Protein AF-A0A961S4P7-F1 (afdb_monomer)

pLDDT: mean 80.03, std 13.12, range [42.31, 97.44]

Mean predicted aligned error: 13.88 Å

Structure (mmCIF, N/CA/C/O backbone):
data_AF-A0A961S4P7-F1
#
_entry.id   AF-A0A961S4P7-F1
#
loop_
_atom_site.group_PDB
_atom_site.id
_atom_site.type_symbol
_atom_site.label_atom_id
_atom_site.label_alt_id
_atom_site.label_comp_id
_atom_site.label_asym_id
_atom_site.label_entity_id
_atom_site.label_seq_id
_atom_site.pdbx_PDB_ins_code
_atom_site.Cartn_x
_atom_site.Cartn_y
_atom_site.Cartn_z
_atom_site.occupancy
_atom_site.B_iso_or_equiv
_atom_site.auth_seq_id
_atom_site.auth_comp_id
_atom_site.auth_asym_id
_atom_site.auth_atom_id
_atom_site.pdbx_PDB_model_num
ATOM 1 N N . MET A 1 1 ? -34.325 13.908 8.137 1.00 42.31 1 MET A N 1
ATOM 2 C CA . MET A 1 1 ? -32.848 13.987 8.092 1.00 42.31 1 MET A CA 1
ATOM 3 C C . MET A 1 1 ? -32.288 12.989 9.090 1.00 42.31 1 MET A C 1
ATOM 5 O O . MET A 1 1 ? -32.447 13.181 10.290 1.00 42.31 1 MET A O 1
ATOM 9 N N . THR A 1 2 ? -31.748 11.872 8.613 1.00 45.75 2 THR A N 1
ATOM 10 C CA . THR A 1 2 ? -31.153 10.825 9.453 1.00 45.75 2 THR A CA 1
ATOM 11 C C . THR A 1 2 ? -29.895 11.369 10.134 1.00 45.75 2 THR A C 1
ATOM 13 O O . THR A 1 2 ? -28.981 11.839 9.465 1.00 45.75 2 THR A O 1
ATOM 16 N N . LYS A 1 3 ? -29.858 11.349 11.473 1.00 60.00 3 LYS A N 1
ATOM 17 C CA . LYS A 1 3 ? -28.739 11.830 12.312 1.00 60.00 3 LYS A CA 1
ATOM 18 C C . LYS A 1 3 ? -27.568 10.836 12.341 1.00 60.00 3 LYS A C 1
ATOM 20 O O . LYS A 1 3 ? -27.025 10.546 13.405 1.00 60.00 3 LYS A O 1
ATOM 25 N N . THR A 1 4 ? -27.214 10.265 11.200 1.00 63.66 4 THR A N 1
ATOM 26 C CA . THR A 1 4 ? -26.139 9.278 11.114 1.00 63.66 4 THR A CA 1
ATOM 27 C C . THR A 1 4 ? -25.026 9.888 10.276 1.00 63.66 4 THR A C 1
ATOM 29 O O . THR A 1 4 ? -25.287 10.238 9.127 1.00 63.66 4 THR A O 1
ATOM 32 N N . PRO A 1 5 ? -23.822 10.098 10.836 1.00 64.19 5 PRO A N 1
ATOM 33 C CA . PRO A 1 5 ? -22.713 10.626 10.057 1.00 64.19 5 PRO A CA 1
ATOM 34 C C . PRO A 1 5 ? -22.331 9.629 8.956 1.00 64.19 5 PRO A C 1
ATOM 36 O O . PRO A 1 5 ? -22.205 8.434 9.218 1.00 64.19 5 PRO A O 1
ATOM 39 N N . ASP A 1 6 ? -22.119 10.144 7.744 1.00 74.81 6 ASP A N 1
ATOM 40 C CA . ASP A 1 6 ? -21.736 9.386 6.538 1.00 74.81 6 ASP A CA 1
ATOM 41 C C . ASP A 1 6 ? -20.275 8.883 6.567 1.00 74.81 6 ASP A C 1
A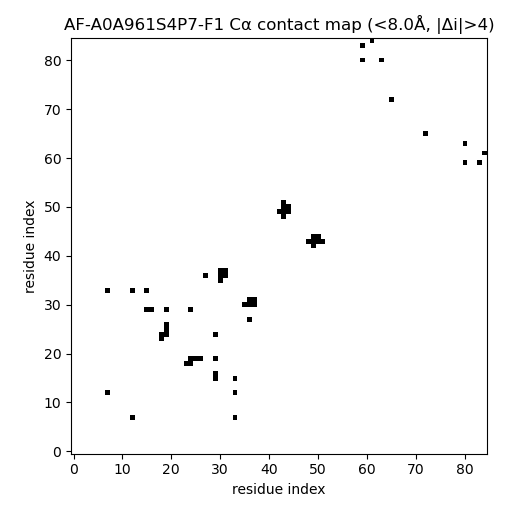TOM 43 O O . ASP A 1 6 ? -19.773 8.302 5.607 1.00 74.81 6 ASP A O 1
ATOM 47 N N . TYR A 1 7 ? -19.560 9.128 7.668 1.00 78.56 7 TYR A N 1
ATOM 48 C CA . TYR A 1 7 ? -18.138 8.842 7.827 1.00 78.56 7 TYR A CA 1
ATOM 49 C C . TYR A 1 7 ? -17.841 8.156 9.164 1.00 78.56 7 TYR A C 1
ATOM 51 O O . TYR A 1 7 ? -18.574 8.281 10.150 1.00 78.56 7 TYR A O 1
ATOM 59 N N . ILE A 1 8 ? -16.732 7.413 9.200 1.00 88.06 8 ILE A N 1
ATOM 60 C CA . ILE A 1 8 ? -16.257 6.735 10.407 1.00 88.06 8 ILE A CA 1
ATOM 61 C C . ILE A 1 8 ? -15.860 7.757 11.481 1.00 88.06 8 ILE A C 1
ATOM 63 O O . ILE A 1 8 ? -15.195 8.750 11.198 1.00 88.06 8 ILE A O 1
ATOM 67 N N . SER A 1 9 ? -16.245 7.513 12.734 1.00 91.19 9 SER A N 1
ATOM 68 C CA . SER A 1 9 ? -15.807 8.360 13.844 1.00 91.19 9 SER A CA 1
ATOM 69 C C . SER A 1 9 ? -14.325 8.140 14.160 1.00 91.19 9 SER A C 1
ATOM 71 O O . SER A 1 9 ? -13.803 7.033 14.020 1.00 91.19 9 SER A O 1
ATOM 73 N N . GLU A 1 10 ? -13.653 9.176 14.662 1.00 91.69 10 GLU A N 1
ATOM 74 C CA . GLU A 1 10 ? -12.232 9.122 15.037 1.00 91.69 10 GLU A CA 1
ATOM 75 C C . GLU A 1 10 ? -11.929 7.989 16.030 1.00 91.69 10 GLU A C 1
ATOM 77 O O . GLU A 1 10 ? -10.980 7.228 15.852 1.00 91.69 10 GLU A O 1
ATOM 82 N N . LYS A 1 11 ? -12.789 7.813 17.042 1.00 93.94 11 LYS A N 1
ATOM 83 C CA . LYS A 1 11 ? -12.644 6.740 18.038 1.00 93.94 11 LYS A CA 1
ATOM 84 C C . LYS A 1 11 ? -12.651 5.359 17.386 1.00 93.94 11 LYS A C 1
ATOM 86 O O . LYS A 1 11 ? -11.786 4.538 17.682 1.00 93.94 11 LYS A O 1
ATOM 91 N N . LYS A 1 12 ? -13.595 5.125 16.471 1.00 92.81 12 LYS A N 1
ATOM 92 C CA . LYS A 1 12 ? -13.727 3.850 15.760 1.00 92.81 12 LYS A CA 1
ATOM 93 C C . LYS A 1 12 ? -12.563 3.624 14.794 1.00 92.81 12 LYS A C 1
ATOM 95 O O . LYS A 1 12 ? -12.087 2.503 14.653 1.00 92.81 12 LYS A O 1
ATOM 100 N N . PHE A 1 13 ? -12.061 4.688 14.169 1.00 94.44 13 PHE A N 1
ATOM 101 C CA . PHE A 1 13 ? -10.859 4.620 13.344 1.00 94.44 13 PHE A CA 1
ATOM 102 C C . PHE A 1 13 ? -9.628 4.198 14.158 1.00 94.44 13 PHE A C 1
ATOM 104 O O . PHE A 1 13 ? -8.909 3.280 13.762 1.00 94.44 13 PHE A O 1
ATOM 111 N N . LEU A 1 14 ? -9.399 4.832 15.313 1.00 96.50 14 LEU A N 1
ATOM 112 C CA . LEU A 1 14 ? -8.280 4.495 16.196 1.00 96.50 14 LEU A CA 1
ATOM 113 C C . LEU A 1 14 ? -8.382 3.061 16.724 1.00 96.50 14 LEU A C 1
ATOM 115 O O . LEU A 1 14 ? -7.368 2.370 16.819 1.00 96.50 14 LEU A O 1
ATOM 119 N N . GLU A 1 15 ? -9.588 2.592 17.030 1.00 96.38 15 GLU A N 1
ATOM 120 C CA . GLU A 1 15 ? -9.828 1.209 17.435 1.00 96.38 15 GLU A CA 1
ATOM 121 C C . GLU A 1 15 ? -9.419 0.219 16.335 1.00 96.38 15 GLU A C 1
ATOM 123 O O . GLU A 1 15 ? -8.609 -0.679 16.582 1.00 96.38 15 GLU A O 1
ATOM 128 N N . GLU A 1 16 ? -9.890 0.423 15.103 1.00 95.56 16 GLU A N 1
ATOM 129 C CA . GLU A 1 16 ? -9.511 -0.408 13.955 1.00 95.56 16 GLU A CA 1
ATOM 130 C C . GLU A 1 16 ? -8.004 -0.356 13.667 1.00 95.56 16 GLU A C 1
ATOM 132 O O . GLU A 1 16 ? -7.387 -1.380 13.364 1.00 95.56 16 GLU A O 1
ATOM 137 N N . LEU A 1 17 ? -7.370 0.808 13.839 1.00 95.94 17 LEU A N 1
ATOM 138 C CA . LEU A 1 17 ? -5.922 0.956 13.696 1.00 95.94 17 LEU A CA 1
ATOM 139 C C . LEU A 1 17 ? -5.166 0.105 14.725 1.00 95.94 17 LEU A C 1
ATOM 141 O O . LEU A 1 17 ? -4.199 -0.576 14.377 1.00 95.94 17 LEU A O 1
ATOM 145 N N . ARG A 1 18 ? -5.609 0.100 15.988 1.00 97.44 18 ARG A N 1
ATOM 146 C CA . ARG A 1 18 ? -5.003 -0.735 17.037 1.00 97.44 18 ARG A CA 1
ATOM 147 C C . ARG A 1 18 ? -5.212 -2.221 16.769 1.00 97.44 18 ARG A C 1
ATOM 149 O O . ARG A 1 18 ? -4.288 -3.000 16.994 1.00 97.44 18 ARG A O 1
ATOM 156 N N . ARG A 1 19 ? -6.382 -2.620 16.263 1.00 96.94 19 ARG A N 1
ATOM 157 C CA . ARG A 1 19 ? -6.652 -4.009 15.853 1.00 96.94 19 ARG A CA 1
ATOM 158 C C . ARG A 1 19 ? -5.731 -4.441 14.714 1.00 96.94 19 ARG A C 1
ATOM 160 O O . ARG A 1 19 ? -5.207 -5.551 14.757 1.00 96.94 19 ARG A O 1
ATOM 167 N N . TYR A 1 20 ? -5.492 -3.565 13.737 1.00 96.25 20 TYR A N 1
ATOM 168 C CA . TYR A 1 20 ? -4.568 -3.832 12.634 1.00 96.25 20 TYR A CA 1
ATOM 169 C C . TYR A 1 20 ? -3.120 -3.964 13.125 1.00 96.25 20 TYR A C 1
ATOM 171 O O . TYR A 1 20 ? -2.451 -4.937 12.790 1.00 96.25 20 TYR A O 1
ATOM 179 N N . GLN A 1 21 ? -2.654 -3.049 13.984 1.00 95.88 21 GLN A N 1
ATOM 180 C CA 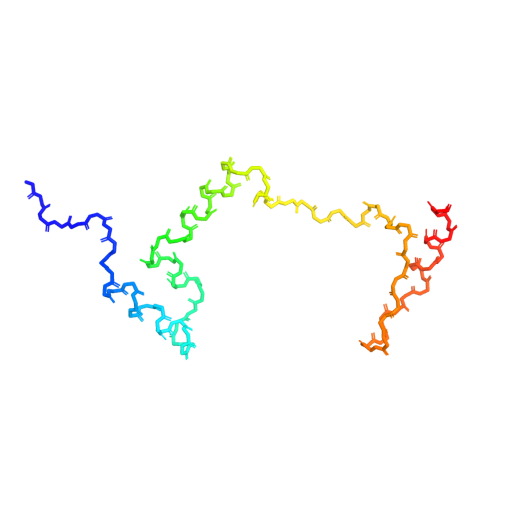. GLN A 1 21 ? -1.309 -3.105 14.579 1.00 95.88 21 GLN A CA 1
ATOM 181 C C . GLN A 1 21 ? -1.064 -4.387 15.381 1.00 95.88 21 GLN A C 1
ATOM 183 O O . GLN A 1 21 ? 0.025 -4.948 15.330 1.00 95.88 21 GLN A O 1
ATOM 188 N N . LYS A 1 22 ? -2.080 -4.861 16.109 1.00 96.88 22 LYS A N 1
ATOM 189 C CA . LYS A 1 22 ? -2.027 -6.115 16.876 1.00 96.88 22 LYS A CA 1
ATOM 190 C C . LYS A 1 22 ? -2.171 -7.370 16.006 1.00 96.88 22 LYS A C 1
ATOM 192 O O . LYS A 1 22 ? -2.116 -8.473 16.535 1.00 96.88 22 LYS A O 1
ATOM 197 N N . GLY A 1 23 ? -2.412 -7.222 14.701 1.00 95.44 23 GLY A N 1
ATOM 198 C CA . GLY A 1 23 ? -2.643 -8.336 13.780 1.00 95.44 23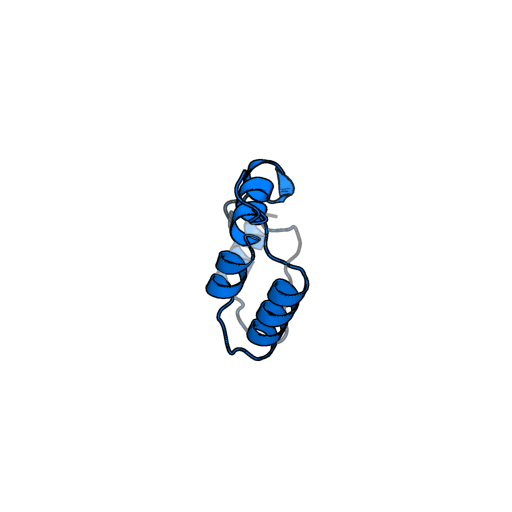 GLY A CA 1
ATOM 199 C C . GLY A 1 23 ? -4.008 -9.015 13.929 1.00 95.44 23 GLY A C 1
ATOM 200 O O . GLY A 1 23 ? -4.250 -10.036 13.296 1.00 95.44 23 GLY A O 1
ATOM 201 N N . SER A 1 24 ? -4.925 -8.460 14.729 1.00 96.75 24 SER A N 1
ATOM 202 C CA . SER A 1 24 ? -6.271 -9.019 14.926 1.00 96.75 24 SER A CA 1
ATOM 203 C C . SER A 1 24 ? -7.169 -8.857 13.698 1.00 96.75 24 SER A C 1
ATOM 205 O O . SER A 1 24 ? -8.187 -9.536 13.581 1.00 96.75 24 SER A O 1
ATOM 207 N N . VAL A 1 25 ? -6.819 -7.943 12.791 1.00 96.44 25 VAL A N 1
ATOM 208 C CA . VAL A 1 25 ? -7.495 -7.758 11.504 1.00 96.44 25 VAL A CA 1
ATOM 209 C C . VAL A 1 25 ? -6.474 -7.658 10.381 1.00 96.44 25 VAL A C 1
ATOM 211 O O . VAL A 1 25 ? -5.370 -7.140 10.555 1.00 96.44 25 VAL A O 1
ATOM 214 N N . SER A 1 26 ? -6.856 -8.133 9.198 1.00 95.94 26 SER A N 1
ATOM 215 C CA . SER A 1 26 ? -6.016 -8.014 8.010 1.00 95.94 26 SER A CA 1
ATOM 21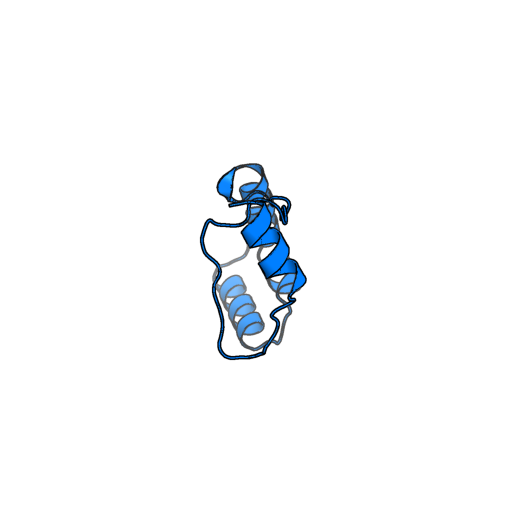6 C C . SER A 1 26 ? -6.013 -6.582 7.469 1.00 95.94 26 SER A C 1
ATOM 218 O O . SER A 1 26 ? -6.954 -5.809 7.666 1.00 95.94 26 SER A O 1
ATOM 220 N N . ARG A 1 27 ? -4.985 -6.250 6.681 1.00 93.62 27 ARG A N 1
ATOM 221 C CA . ARG A 1 27 ? -4.898 -4.969 5.964 1.00 93.62 27 ARG A CA 1
ATOM 222 C C . ARG A 1 27 ? -6.142 -4.688 5.115 1.00 93.62 27 ARG A C 1
ATOM 224 O O . AR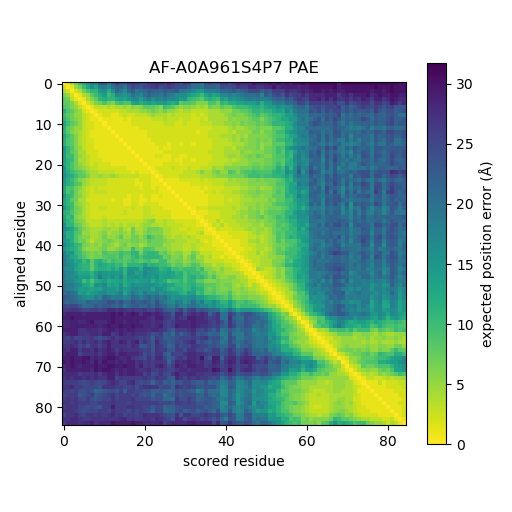G A 1 27 ? -6.614 -3.558 5.080 1.00 93.62 27 ARG A O 1
ATOM 231 N N . ARG A 1 28 ? -6.684 -5.718 4.448 1.00 93.06 28 ARG A N 1
ATOM 232 C CA . ARG A 1 28 ? -7.893 -5.601 3.614 1.00 93.06 28 ARG A CA 1
ATOM 233 C C . ARG A 1 28 ? -9.117 -5.221 4.446 1.00 93.06 28 ARG A C 1
ATOM 235 O O . ARG A 1 28 ? -9.874 -4.356 4.025 1.00 93.06 28 ARG A O 1
ATOM 242 N N . HIS A 1 29 ? -9.278 -5.823 5.626 1.00 93.62 29 HIS A N 1
ATOM 243 C CA . HIS A 1 29 ? -10.367 -5.481 6.541 1.00 93.62 29 HIS A CA 1
ATOM 244 C C . HIS A 1 29 ? -10.260 -4.029 7.015 1.00 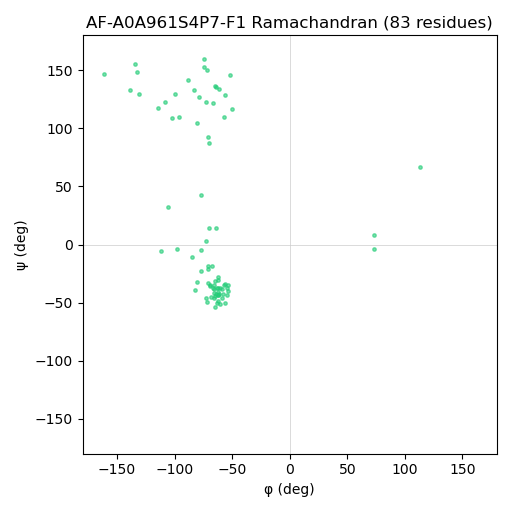93.62 29 HIS A C 1
ATOM 246 O O . HIS A 1 29 ? -11.207 -3.266 6.856 1.00 93.62 29 HIS A O 1
ATOM 252 N N . PHE A 1 30 ? -9.082 -3.628 7.503 1.00 95.19 30 PHE A N 1
ATOM 253 C CA . PHE A 1 30 ? -8.834 -2.260 7.962 1.00 95.19 30 PHE A CA 1
ATOM 254 C C . PHE A 1 30 ? -9.141 -1.221 6.873 1.00 95.19 30 PHE A C 1
ATOM 256 O O . PHE A 1 30 ? -9.900 -0.280 7.101 1.00 95.19 30 PHE A O 1
ATOM 263 N N . LEU A 1 31 ? -8.605 -1.411 5.663 1.00 93.31 31 LEU A N 1
ATOM 264 C CA . LEU A 1 31 ? -8.828 -0.496 4.538 1.00 93.31 31 LEU A CA 1
ATOM 265 C C . LEU A 1 31 ? -10.294 -0.452 4.080 1.00 93.31 31 LEU A C 1
ATOM 267 O O . LEU A 1 31 ? -10.740 0.594 3.610 1.00 93.31 31 LEU A O 1
ATOM 271 N N . GLY A 1 32 ? -11.025 -1.563 4.212 1.00 90.75 32 GLY A N 1
ATOM 272 C CA . GLY A 1 32 ? -12.449 -1.645 3.889 1.00 90.75 32 GLY A CA 1
ATOM 273 C C . GLY A 1 32 ? -13.326 -0.906 4.899 1.00 90.75 32 GLY A C 1
ATOM 274 O O . GLY A 1 32 ? -14.142 -0.081 4.506 1.00 90.75 32 GLY A O 1
ATOM 275 N N . VAL A 1 33 ? -13.125 -1.146 6.199 1.00 91.62 33 VAL A N 1
ATOM 276 C CA . VAL A 1 33 ? -13.936 -0.538 7.273 1.00 91.62 33 VAL A CA 1
ATOM 277 C C . VAL A 1 33 ? -13.678 0.964 7.407 1.00 91.62 33 VAL A C 1
ATOM 279 O O . VAL A 1 33 ? -14.597 1.725 7.701 1.00 91.62 33 VAL A O 1
ATOM 282 N N . THR A 1 34 ? -12.441 1.407 7.177 1.00 91.69 34 THR A N 1
ATOM 283 C CA . THR A 1 34 ? -12.067 2.828 7.279 1.00 91.69 34 THR A CA 1
ATOM 284 C C . THR A 1 34 ? -12.341 3.636 6.010 1.00 91.69 34 THR A C 1
ATOM 286 O O . THR A 1 34 ? -12.209 4.855 6.035 1.00 91.69 34 THR A O 1
ATOM 289 N N . GLY A 1 35 ? -12.671 2.991 4.885 1.00 88.31 35 GLY A N 1
ATOM 290 C CA . GLY A 1 35 ? -12.839 3.654 3.584 1.00 88.31 35 GLY A CA 1
ATOM 291 C C . GLY A 1 35 ? -11.529 4.110 2.922 1.00 88.31 35 GLY A C 1
ATOM 292 O O . GLY A 1 35 ? -11.537 4.548 1.770 1.00 88.31 35 GLY A O 1
ATOM 293 N N . LEU A 1 36 ? -10.380 3.947 3.592 1.00 89.00 36 LEU A N 1
ATOM 294 C CA . LEU A 1 36 ? -9.064 4.320 3.064 1.00 89.00 36 LEU A CA 1
ATOM 295 C C . LEU A 1 36 ? -8.691 3.544 1.797 1.00 89.00 36 LEU A C 1
ATOM 297 O O . LEU A 1 36 ? -7.956 4.062 0.958 1.00 89.00 36 LEU A O 1
ATOM 301 N N . GLY A 1 37 ? -9.202 2.322 1.623 1.00 84.25 37 GLY A N 1
ATOM 302 C CA . GLY A 1 37 ? -9.007 1.562 0.388 1.00 84.25 37 GLY A CA 1
ATOM 303 C C . GLY A 1 37 ? -9.631 2.256 -0.825 1.00 84.25 37 GLY A C 1
ATOM 304 O O . GLY A 1 37 ? -8.980 2.383 -1.861 1.00 84.25 37 GLY A O 1
ATOM 305 N N . LEU A 1 38 ? -10.853 2.774 -0.673 1.00 84.88 38 LEU A N 1
ATOM 306 C CA . LEU A 1 38 ? -11.550 3.515 -1.725 1.00 84.88 38 LEU A CA 1
ATOM 307 C C . LEU A 1 38 ? -10.859 4.852 -2.003 1.00 84.88 38 LEU A C 1
ATOM 309 O O . LEU A 1 38 ? -10.594 5.169 -3.160 1.00 84.88 38 LEU A O 1
ATOM 313 N N . ALA A 1 39 ? -10.484 5.592 -0.956 1.00 83.31 39 ALA A N 1
ATOM 314 C CA . ALA A 1 39 ? -9.730 6.837 -1.108 1.00 83.31 39 ALA A CA 1
ATOM 315 C C . ALA A 1 39 ? -8.407 6.612 -1.860 1.00 83.31 39 ALA A C 1
ATOM 317 O O . ALA A 1 39 ? -8.065 7.366 -2.768 1.00 83.31 39 ALA A O 1
ATOM 318 N N . THR A 1 40 ? -7.691 5.530 -1.540 1.00 82.69 40 THR A N 1
ATOM 319 C CA . THR A 1 40 ? -6.434 5.167 -2.209 1.00 82.69 40 THR A CA 1
ATOM 320 C C . THR A 1 40 ? -6.657 4.788 -3.676 1.00 82.69 40 THR A C 1
ATOM 322 O O . THR A 1 40 ? -5.850 5.160 -4.522 1.00 82.69 40 THR A O 1
ATOM 325 N N . ALA A 1 41 ? -7.755 4.101 -4.008 1.00 83.69 41 ALA A N 1
ATOM 326 C CA . ALA A 1 41 ? -8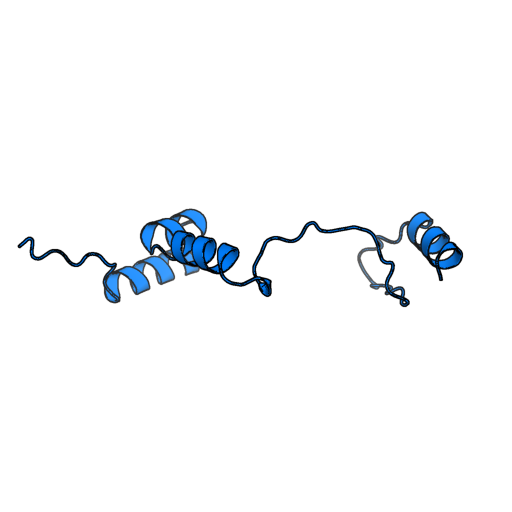.104 3.772 -5.392 1.00 83.69 41 ALA A CA 1
ATOM 327 C C . ALA A 1 41 ? -8.428 5.027 -6.223 1.00 83.69 41 ALA A C 1
ATOM 329 O O . ALA A 1 41 ? -7.954 5.158 -7.352 1.00 83.69 41 ALA A O 1
ATOM 330 N N . VAL A 1 42 ? -9.173 5.974 -5.643 1.00 84.69 42 VAL A N 1
ATOM 331 C CA . VAL A 1 42 ? -9.468 7.273 -6.269 1.00 84.69 42 VAL A CA 1
ATOM 332 C C . VAL A 1 42 ? -8.194 8.102 -6.435 1.00 84.69 42 VAL A C 1
ATOM 334 O O . VAL A 1 42 ? -7.944 8.643 -7.508 1.00 84.69 42 VAL A O 1
ATOM 337 N N . MET A 1 43 ? -7.329 8.166 -5.420 1.00 82.62 43 MET A N 1
ATOM 338 C CA . MET A 1 43 ? -6.036 8.841 -5.565 1.00 82.62 43 MET A CA 1
ATOM 339 C C . MET A 1 43 ? -5.146 8.160 -6.608 1.00 82.62 43 MET A C 1
ATOM 341 O O . MET A 1 43 ? -4.481 8.845 -7.375 1.00 82.62 43 MET A O 1
ATOM 345 N N . GLY A 1 44 ? -5.165 6.830 -6.693 1.00 81.75 44 GLY A N 1
ATOM 346 C CA . GLY A 1 44 ? -4.445 6.080 -7.718 1.00 81.75 44 GLY A CA 1
ATOM 347 C C . GLY A 1 44 ? -4.919 6.391 -9.139 1.00 81.75 44 GLY A C 1
ATOM 348 O O . GLY A 1 44 ? -4.108 6.354 -10.059 1.00 81.75 44 GLY A O 1
ATOM 349 N N . SER A 1 45 ? -6.192 6.742 -9.348 1.00 79.38 45 SER A N 1
ATOM 350 C CA . SER A 1 45 ? -6.686 7.165 -10.665 1.00 79.38 45 SER A CA 1
ATOM 351 C C . SER A 1 45 ? -6.387 8.640 -10.955 1.00 79.38 45 SER A C 1
ATOM 353 O O . SER A 1 45 ? -5.990 8.973 -12.078 1.00 79.38 45 SER A O 1
ATOM 355 N N . ALA A 1 46 ? -6.514 9.508 -9.949 1.00 82.75 46 ALA A N 1
ATOM 356 C CA . ALA A 1 46 ? -6.366 10.955 -10.082 1.00 82.75 46 ALA A CA 1
ATOM 357 C C . ALA A 1 46 ? -4.905 11.438 -10.090 1.00 82.75 46 ALA A C 1
ATOM 359 O O . ALA A 1 46 ? -4.593 12.412 -10.771 1.00 82.75 46 ALA A O 1
ATOM 360 N N . VAL A 1 47 ? -3.999 10.764 -9.374 1.00 85.69 47 VAL A N 1
ATOM 361 C CA . VAL A 1 47 ? -2.589 11.158 -9.226 1.00 85.69 47 VAL A CA 1
ATOM 362 C C . VAL A 1 47 ? -1.714 10.295 -10.143 1.00 85.69 47 VAL A C 1
ATOM 364 O O . VAL A 1 47 ? -1.498 9.116 -9.845 1.00 85.69 47 VAL A O 1
ATOM 367 N N . PRO A 1 48 ? -1.141 10.848 -11.235 1.00 77.12 48 PRO A N 1
ATOM 368 C CA . PRO A 1 48 ? -0.364 10.067 -12.201 1.00 77.12 48 PRO A CA 1
ATOM 369 C C . PRO A 1 48 ? 0.809 9.292 -11.582 1.00 77.12 48 PRO A C 1
ATOM 371 O O . PRO A 1 48 ? 1.104 8.181 -12.011 1.00 77.12 48 PRO A O 1
ATOM 374 N N . GLY A 1 49 ? 1.449 9.842 -10.542 1.00 79.44 49 GLY A N 1
ATOM 375 C CA . GLY A 1 49 ? 2.580 9.212 -9.850 1.00 79.44 49 GLY A CA 1
ATOM 376 C C . GLY A 1 49 ? 2.227 7.990 -8.990 1.00 79.44 49 GLY A C 1
ATOM 377 O O . GLY A 1 49 ? 3.109 7.174 -8.722 1.00 79.44 49 GLY A O 1
ATOM 378 N N . LEU A 1 50 ? 0.957 7.843 -8.591 1.00 77.94 50 LEU A N 1
ATOM 379 C CA . LEU A 1 50 ? 0.452 6.725 -7.779 1.00 77.94 50 LEU A CA 1
ATOM 380 C C . LEU A 1 50 ? -0.218 5.629 -8.618 1.00 77.94 50 LEU A C 1
ATOM 382 O O . LEU A 1 50 ? -0.610 4.593 -8.077 1.00 77.94 50 LEU A O 1
ATOM 386 N N . ARG A 1 51 ? -0.343 5.832 -9.936 1.00 79.69 51 ARG A N 1
ATOM 387 C CA . ARG A 1 51 ? -0.889 4.825 -10.847 1.00 79.69 51 ARG A CA 1
ATOM 388 C C . ARG A 1 51 ? -0.014 3.568 -10.824 1.00 79.69 51 ARG A C 1
ATOM 390 O O . ARG A 1 51 ? 1.209 3.688 -10.946 1.00 79.69 51 ARG A O 1
ATOM 397 N N . PRO A 1 52 ? -0.607 2.363 -10.727 1.00 71.75 52 PRO A N 1
ATOM 398 C CA . PRO A 1 52 ? 0.128 1.121 -10.913 1.00 71.75 52 PRO A CA 1
ATOM 399 C C . PRO A 1 52 ? 0.783 1.132 -12.296 1.00 71.75 52 PRO A C 1
ATOM 401 O O . PRO A 1 52 ? 0.104 1.085 -13.321 1.00 71.75 52 PRO A O 1
ATOM 404 N N . ARG A 1 53 ? 2.110 1.240 -12.332 1.00 73.12 53 ARG A N 1
ATOM 405 C CA . ARG A 1 53 ? 2.885 1.114 -13.565 1.00 73.12 53 ARG A CA 1
ATOM 406 C C . ARG A 1 53 ? 3.239 -0.351 -13.769 1.00 73.12 53 ARG A C 1
ATOM 408 O O . ARG A 1 53 ? 3.546 -1.052 -12.805 1.00 73.12 53 ARG A O 1
ATOM 415 N N . LYS A 1 54 ? 3.209 -0.810 -15.020 1.00 73.06 54 LYS A N 1
ATOM 416 C CA . LYS A 1 54 ? 3.806 -2.102 -15.365 1.00 73.06 54 LYS A CA 1
ATOM 417 C C . LYS A 1 54 ? 5.272 -2.060 -14.929 1.00 73.06 54 LYS A C 1
ATOM 419 O O . LYS A 1 54 ? 5.973 -1.098 -15.241 1.00 73.06 54 LYS A O 1
ATOM 424 N N . ALA A 1 55 ? 5.712 -3.066 -14.180 1.00 65.62 55 ALA A N 1
ATOM 425 C CA . ALA A 1 55 ? 7.132 -3.291 -13.966 1.00 65.62 55 ALA A CA 1
ATOM 426 C C . ALA A 1 55 ? 7.690 -3.790 -15.300 1.00 65.62 55 ALA A C 1
ATOM 428 O O . ALA A 1 55 ? 7.574 -4.967 -15.631 1.00 65.62 55 ALA A O 1
ATOM 429 N N . PHE A 1 56 ? 8.185 -2.868 -16.119 1.00 64.31 56 PHE A 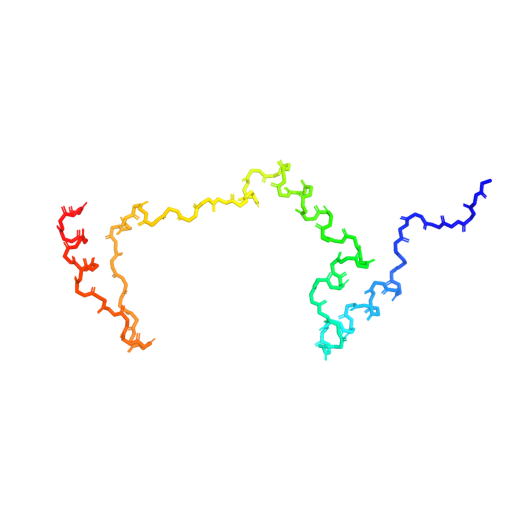N 1
ATOM 430 C CA . PHE A 1 56 ? 8.972 -3.240 -17.280 1.00 64.31 56 PHE A CA 1
ATOM 431 C C . PHE A 1 56 ? 10.322 -3.715 -16.748 1.00 64.31 56 PHE A C 1
ATOM 433 O O . PHE A 1 56 ? 10.995 -2.975 -16.034 1.00 64.31 56 PHE A O 1
ATOM 440 N N . ALA A 1 57 ? 10.704 -4.949 -17.067 1.00 61.88 57 ALA A N 1
ATOM 441 C CA . ALA A 1 57 ? 12.030 -5.486 -16.765 1.00 61.88 57 ALA A CA 1
ATOM 442 C C . ALA A 1 57 ? 13.133 -4.838 -17.628 1.00 61.88 57 ALA A C 1
ATOM 444 O O . ALA A 1 57 ? 14.230 -5.376 -17.727 1.00 61.88 57 ALA A O 1
ATOM 445 N N . GLU A 1 58 ? 12.844 -3.722 -18.304 1.00 58.53 58 GLU A N 1
ATOM 446 C CA . GLU A 1 58 ? 13.640 -3.271 -19.432 1.00 58.53 58 GLU A CA 1
ATOM 447 C C . GLU A 1 58 ? 14.031 -1.798 -19.331 1.00 58.53 58 GLU A C 1
ATOM 449 O O . GLU A 1 58 ? 13.211 -0.915 -19.076 1.00 58.53 58 GLU A O 1
ATOM 454 N N . GLY A 1 59 ? 15.337 -1.600 -19.508 1.00 57.97 59 GLY A N 1
ATOM 455 C CA . GLY A 1 59 ? 16.116 -0.454 -19.069 1.00 57.97 59 GLY A CA 1
ATOM 456 C C . GLY A 1 59 ? 17.091 -0.901 -17.984 1.00 57.97 59 GLY A C 1
ATOM 457 O O . GLY A 1 59 ? 16.924 -0.530 -16.824 1.00 57.97 59 GLY A O 1
ATOM 458 N N . LEU A 1 60 ? 18.076 -1.742 -18.339 1.00 58.12 60 LEU A N 1
ATOM 459 C CA . LEU A 1 60 ? 19.233 -1.966 -17.469 1.00 58.12 60 LEU A CA 1
ATOM 460 C C . LEU A 1 60 ? 19.776 -0.581 -17.083 1.00 58.12 60 LEU A C 1
ATOM 462 O O . LEU A 1 60 ? 20.149 0.206 -17.950 1.00 58.12 60 LEU A O 1
ATOM 466 N N . SER A 1 61 ? 19.740 -0.256 -15.786 1.00 61.34 61 SER A N 1
ATOM 467 C CA . SER A 1 61 ? 20.470 0.893 -15.239 1.00 61.34 61 SER A CA 1
ATOM 468 C C . SER A 1 61 ? 21.923 0.778 -15.685 1.00 61.34 61 SER A C 1
ATOM 470 O O . SER A 1 61 ? 22.423 -0.339 -15.707 1.00 61.34 61 SER A O 1
ATOM 472 N N . GLY A 1 62 ? 22.634 1.878 -15.955 1.00 65.88 62 GLY A N 1
ATOM 473 C CA . GLY A 1 62 ? 24.073 1.861 -16.289 1.00 65.88 62 GLY A CA 1
ATOM 474 C C . GLY A 1 62 ? 24.995 1.360 -15.163 1.00 65.88 62 GLY A C 1
ATOM 475 O O . GLY A 1 62 ? 26.199 1.590 -15.193 1.00 65.88 62 GLY A O 1
ATOM 476 N N . THR A 1 63 ? 24.438 0.725 -14.133 1.00 68.69 63 THR A N 1
ATOM 477 C CA . THR A 1 63 ? 25.127 0.226 -12.949 1.00 68.69 63 THR A CA 1
ATOM 478 C C . THR A 1 63 ? 24.589 -1.152 -12.570 1.00 68.69 63 THR A C 1
ATOM 480 O O . THR A 1 63 ? 23.379 -1.360 -12.469 1.00 68.69 63 THR A O 1
ATOM 483 N N . VAL A 1 64 ? 25.505 -2.086 -12.311 1.00 73.94 64 VAL A N 1
ATOM 484 C CA . VAL A 1 64 ? 25.215 -3.409 -11.738 1.00 73.94 64 VAL A CA 1
ATOM 485 C C . VAL A 1 64 ? 25.538 -3.366 -10.249 1.00 73.94 64 VAL A C 1
ATOM 487 O O . VAL A 1 64 ? 26.625 -2.938 -9.863 1.00 73.94 64 VAL A O 1
ATOM 490 N N . ASN A 1 65 ? 24.601 -3.799 -9.402 1.00 73.00 65 ASN A N 1
ATOM 491 C CA . ASN A 1 65 ? 24.799 -3.849 -7.955 1.00 73.00 65 ASN A CA 1
ATOM 492 C C . ASN A 1 65 ? 24.937 -5.298 -7.474 1.00 73.00 65 ASN A C 1
ATOM 494 O O . ASN A 1 65 ? 24.029 -6.110 -7.663 1.00 73.00 65 ASN A O 1
ATOM 498 N N . PHE A 1 66 ? 26.055 -5.597 -6.813 1.00 74.88 66 PHE A N 1
ATOM 499 C CA . PHE A 1 66 ? 26.297 -6.878 -6.164 1.00 74.88 66 PHE A CA 1
ATOM 500 C C . PHE A 1 66 ? 25.937 -6.789 -4.676 1.00 74.88 66 PHE A C 1
ATOM 502 O O . PHE A 1 66 ? 26.632 -6.155 -3.887 1.00 74.88 66 PHE A O 1
ATOM 509 N N . THR A 1 67 ? 24.855 -7.457 -4.27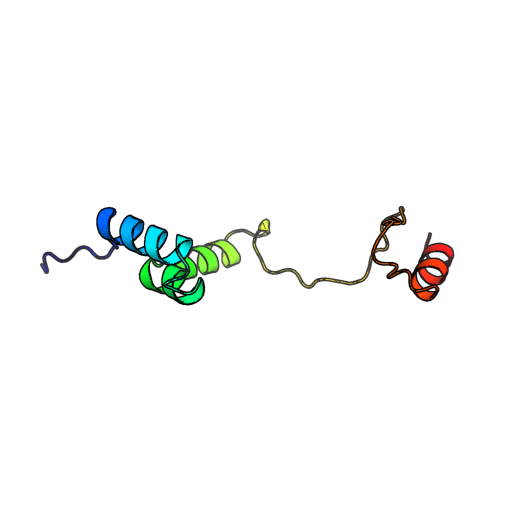5 1.00 68.75 67 THR A N 1
ATOM 510 C CA . THR A 1 67 ? 24.562 -7.717 -2.858 1.00 68.75 67 THR A CA 1
ATOM 511 C C . THR A 1 67 ? 25.320 -8.950 -2.358 1.00 68.75 67 THR A C 1
ATOM 513 O O . THR A 1 67 ? 25.355 -9.992 -3.002 1.00 68.75 67 THR A O 1
ATOM 516 N N . THR A 1 68 ? 25.961 -8.846 -1.197 1.00 70.56 68 THR A N 1
ATOM 517 C CA . THR A 1 68 ? 26.805 -9.921 -0.649 1.00 70.56 68 THR A CA 1
ATOM 518 C C . THR A 1 68 ? 26.018 -11.169 -0.237 1.00 70.56 68 THR A C 1
ATOM 520 O O . THR A 1 68 ? 26.619 -12.232 -0.106 1.00 70.56 68 THR A O 1
ATOM 523 N N . TRP A 1 69 ? 24.696 -11.065 -0.047 1.00 67.50 69 TRP A N 1
ATOM 524 C CA . TRP A 1 69 ? 23.805 -12.167 0.323 1.00 67.50 69 TRP A CA 1
ATOM 525 C C . TRP A 1 69 ? 22.327 -11.842 0.015 1.00 67.50 69 TRP A C 1
ATOM 527 O O . TRP A 1 69 ? 21.916 -10.700 0.232 1.00 67.50 69 TRP A O 1
ATOM 537 N N . PRO A 1 70 ? 21.492 -12.831 -0.366 1.00 57.19 70 PRO A N 1
ATOM 538 C CA . PRO A 1 70 ? 21.847 -14.152 -0.887 1.00 57.19 70 PRO A CA 1
ATOM 539 C C . PRO A 1 70 ? 22.336 -14.033 -2.339 1.00 57.19 70 PRO A C 1
ATOM 541 O O . PRO A 1 70 ? 21.949 -13.114 -3.058 1.00 57.19 70 PRO A O 1
ATOM 544 N N . ASN A 1 71 ? 23.191 -14.962 -2.768 1.00 61.38 71 ASN A N 1
ATOM 545 C CA . ASN A 1 71 ? 23.771 -14.970 -4.111 1.00 61.38 71 ASN A CA 1
ATOM 546 C C . ASN A 1 71 ? 22.711 -15.316 -5.178 1.00 61.38 71 ASN A C 1
ATOM 548 O O . ASN A 1 71 ? 22.534 -16.479 -5.535 1.00 61.38 71 ASN A O 1
ATOM 552 N N . TYR A 1 72 ? 22.006 -14.298 -5.672 1.00 61.94 72 TYR A N 1
ATOM 553 C CA . TYR A 1 72 ? 21.052 -14.393 -6.782 1.00 61.94 72 TYR A CA 1
ATOM 554 C C . TYR A 1 72 ? 21.613 -13.794 -8.079 1.00 61.94 72 TYR A C 1
ATOM 556 O O . TYR A 1 72 ? 20.873 -13.218 -8.879 1.00 61.94 72 TYR A O 1
ATOM 564 N N . PHE A 1 73 ? 22.926 -13.890 -8.297 1.00 74.00 73 PHE A N 1
ATOM 565 C CA . PHE A 1 73 ? 23.517 -13.445 -9.555 1.00 74.00 73 PHE A CA 1
ATOM 566 C C . PHE A 1 73 ? 23.327 -14.520 -10.619 1.00 74.00 73 PHE A C 1
ATOM 568 O O . PHE A 1 73 ? 24.004 -15.545 -10.621 1.00 74.00 73 PHE A O 1
ATOM 575 N N . ALA A 1 74 ? 22.394 -14.283 -11.535 1.00 79.50 74 ALA A N 1
ATOM 576 C CA . ALA A 1 74 ? 22.339 -15.030 -12.780 1.00 79.50 74 ALA A CA 1
ATOM 577 C C . ALA A 1 74 ? 23.398 -14.471 -13.739 1.00 79.50 74 ALA A C 1
ATOM 579 O O . ALA A 1 74 ? 23.406 -13.268 -14.005 1.00 79.50 74 ALA A O 1
ATOM 580 N N . GLN A 1 75 ? 24.260 -15.342 -14.271 1.00 82.56 75 GLN A N 1
ATOM 581 C CA . GLN A 1 75 ? 25.270 -14.977 -15.274 1.00 82.56 75 GLN A CA 1
ATOM 582 C C . GLN A 1 75 ? 24.632 -14.278 -16.486 1.00 82.56 75 GLN A C 1
ATOM 584 O O . GLN A 1 75 ? 25.144 -13.270 -16.959 1.00 82.56 75 GLN A O 1
ATOM 589 N N . GLU A 1 76 ? 23.444 -14.734 -16.887 1.00 81.06 76 GLU A N 1
ATOM 590 C CA . GLU A 1 76 ? 22.643 -14.141 -17.962 1.00 81.06 76 GLU A CA 1
ATOM 591 C C . GLU A 1 76 ? 22.395 -12.632 -17.772 1.00 81.06 76 GLU A C 1
ATOM 593 O O . GLU A 1 76 ? 22.385 -11.876 -18.741 1.00 81.06 76 GLU A O 1
ATOM 598 N N . ASN A 1 77 ? 22.242 -12.151 -16.531 1.00 77.88 77 ASN A N 1
ATOM 599 C CA . ASN A 1 77 ? 22.045 -10.722 -16.268 1.00 77.88 77 ASN A CA 1
ATOM 600 C C . ASN A 1 77 ? 23.318 -9.904 -16.524 1.00 77.88 77 ASN A C 1
ATOM 602 O O . ASN A 1 77 ? 23.224 -8.751 -16.940 1.00 77.88 77 ASN A O 1
ATOM 606 N N . LEU A 1 78 ? 24.493 -10.490 -16.274 1.00 82.31 78 LEU A N 1
ATOM 607 C CA . LEU A 1 78 ? 25.785 -9.854 -16.530 1.00 82.31 78 LEU A CA 1
ATOM 608 C C . LEU A 1 78 ? 26.055 -9.793 -18.032 1.00 82.31 78 LEU A C 1
ATOM 610 O O . LEU A 1 78 ? 26.388 -8.728 -18.543 1.00 82.31 78 LEU A O 1
ATOM 614 N N . ASP A 1 79 ? 25.816 -10.897 -18.737 1.00 85.69 79 ASP A N 1
ATOM 615 C CA . ASP A 1 79 ? 26.003 -10.979 -20.186 1.00 85.69 79 ASP A CA 1
ATOM 616 C C . ASP A 1 79 ? 25.076 -9.983 -20.910 1.00 85.69 79 ASP A C 1
ATOM 618 O O . ASP A 1 79 ? 25.502 -9.237 -21.794 1.00 85.69 79 ASP A O 1
ATOM 622 N N . ASN A 1 80 ? 23.815 -9.896 -20.467 1.00 82.12 80 ASN A N 1
ATOM 623 C CA . ASN A 1 80 ? 22.846 -8.928 -20.978 1.00 82.12 80 ASN A CA 1
ATOM 624 C C . ASN A 1 80 ? 23.220 -7.472 -20.664 1.00 82.12 80 ASN A C 1
ATOM 626 O O . ASN A 1 80 ? 22.933 -6.599 -21.482 1.00 82.12 80 ASN A O 1
ATOM 630 N N . PHE A 1 81 ? 23.831 -7.193 -19.505 1.00 78.31 81 PHE A N 1
ATOM 631 C CA . PHE A 1 81 ? 24.349 -5.861 -19.181 1.00 78.31 81 PHE A CA 1
ATOM 632 C C . PHE A 1 81 ? 25.494 -5.493 -20.127 1.00 78.31 81 PHE A C 1
ATOM 634 O O . PHE A 1 81 ? 25.395 -4.494 -20.829 1.00 78.31 81 PHE A O 1
ATOM 641 N N . THR A 1 82 ? 26.512 -6.351 -20.239 1.00 81.94 82 THR A N 1
ATOM 642 C CA . THR A 1 82 ? 27.672 -6.137 -21.118 1.00 81.94 82 THR A CA 1
ATOM 643 C C . THR A 1 82 ? 27.286 -5.930 -22.582 1.00 81.94 82 THR A C 1
ATOM 645 O O . THR A 1 82 ? 27.934 -5.159 -23.277 1.00 81.94 82 THR A O 1
ATOM 648 N N . ALA A 1 83 ? 26.236 -6.593 -23.069 1.00 82.94 83 ALA A N 1
ATOM 649 C CA . ALA A 1 83 ? 25.783 -6.429 -24.448 1.00 82.94 83 ALA A CA 1
ATOM 650 C C . ALA A 1 83 ? 24.986 -5.133 -24.703 1.00 82.94 83 ALA A C 1
ATOM 652 O O . ALA A 1 83 ? 24.864 -4.718 -25.856 1.00 82.94 83 ALA A O 1
ATOM 653 N N . LYS A 1 84 ? 24.382 -4.532 -23.667 1.00 75.69 84 LYS A N 1
ATOM 654 C CA . LYS A 1 84 ? 23.402 -3.434 -23.796 1.00 75.69 84 LYS A CA 1
ATOM 655 C C . LYS A 1 84 ? 23.889 -2.073 -23.270 1.00 75.69 84 LYS A C 1
ATOM 657 O O . LYS A 1 84 ? 23.161 -1.094 -23.439 1.00 75.69 84 LYS A O 1
ATOM 662 N N . THR A 1 85 ? 25.072 -2.001 -22.660 1.00 64.94 85 THR A N 1
ATOM 663 C CA . THR A 1 85 ? 25.773 -0.762 -22.258 1.00 64.94 85 THR A CA 1
ATOM 664 C C . THR A 1 85 ? 27.135 -0.683 -22.913 1.00 64.94 85 THR A C 1
ATOM 666 O O . THR A 1 85 ? 27.460 0.400 -23.441 1.00 64.94 85 THR A O 1
#

Secondary structure (DSSP, 8-state):
-----SS--HHHHHHHHHHHHTTSS-HHHHHHHTSHHHHHHHHHHH-GGGS----------S-----SSS----HHHHHHHHHH-

Foldseek 3Di:
DDPDDPADDPVVLVVLVVCVVVVVDDPVVSCVVRVVVVVLVVCCVVPVVNPDDPPDPDDDDLDDDDDPPDPPDDVVVVVVSVVPD

Radius of gyration: 22.27 Å; Cα contacts (8 Å, |Δi|>4): 31; chains: 1; bounding box: 60×29×42 Å

Sequence (85 aa):
MTKTPDYISEKKFLEELRRYQKGSVSRRHFLGVTGLGLATAVMGSAVPGLRPRKAFAEGLSGTVNFTTWPNYFAQENLDNFTAKT

Solvent-accessible surface area (backbone atoms only — not comparable to full-atom values): 5634 Å² total; per-residue (Å²): 133,80,96,64,76,97,63,83,52,69,70,60,50,54,50,47,51,51,36,40,75,70,62,78,40,54,72,69,55,47,26,60,78,67,43,52,47,59,54,49,54,52,45,27,71,72,35,79,90,59,38,91,67,82,85,67,94,71,80,81,62,103,65,87,83,87,66,95,68,77,86,76,79,55,66,68,61,53,56,54,45,69,75,74,109